Protein AF-A0A6B9SPP2-F1 (afdb_monomer_lite)

Organism: NCBI:txid118358

Structure (mmCIF, N/CA/C/O backbone):
data_AF-A0A6B9SPP2-F1
#
_entry.id   AF-A0A6B9SPP2-F1
#
loop_
_atom_site.group_PDB
_atom_site.id
_atom_site.type_symbol
_atom_site.label_atom_id
_atom_site.label_alt_id
_atom_site.label_comp_id
_atom_site.label_asym_id
_atom_site.label_entity_id
_atom_site.label_seq_id
_atom_site.pdbx_PDB_ins_code
_atom_site.Cartn_x
_atom_site.Cartn_y
_atom_site.Cartn_z
_atom_site.occupancy
_atom_site.B_iso_or_equiv
_atom_site.auth_seq_id
_atom_site.auth_comp_id
_atom_site.auth_asym_id
_atom_site.auth_atom_id
_atom_site.pdbx_PDB_model_num
ATOM 1 N N . ILE A 1 1 ? 3.562 9.374 -5.742 1.00 72.81 1 ILE A N 1
ATOM 2 C CA . ILE A 1 1 ? 2.310 8.660 -6.111 1.00 72.81 1 ILE A CA 1
ATOM 3 C C . ILE A 1 1 ? 1.392 8.677 -4.893 1.00 72.81 1 ILE A C 1
ATOM 5 O O . ILE A 1 1 ? 1.889 8.433 -3.802 1.00 72.81 1 ILE A O 1
ATOM 9 N N . LEU A 1 2 ? 0.107 9.015 -5.026 1.00 77.94 2 LEU A N 1
ATOM 10 C CA . LEU A 1 2 ? -0.842 8.950 -3.905 1.00 77.94 2 LEU A CA 1
ATOM 11 C C . LEU A 1 2 ? -1.766 7.735 -4.091 1.00 77.94 2 LEU A C 1
ATOM 13 O O . LEU A 1 2 ? -2.675 7.808 -4.919 1.00 77.94 2 LEU A O 1
ATOM 17 N N . PRO A 1 3 ? -1.536 6.613 -3.386 1.00 77.31 3 PRO A N 1
ATOM 18 C CA . PRO A 1 3 ? -2.405 5.447 -3.491 1.00 77.31 3 PRO A CA 1
ATOM 19 C C . PRO A 1 3 ? -3.708 5.662 -2.709 1.00 77.31 3 PRO A C 1
ATOM 21 O O . PRO A 1 3 ? -3.701 5.844 -1.494 1.00 77.31 3 PRO A O 1
ATOM 24 N N . LEU A 1 4 ? -4.849 5.621 -3.404 1.00 83.44 4 LEU A N 1
ATOM 25 C CA . LEU A 1 4 ? -6.180 5.694 -2.790 1.00 83.44 4 LEU A CA 1
ATOM 26 C C . LEU A 1 4 ? -6.614 4.300 -2.311 1.00 83.44 4 LEU A C 1
ATOM 28 O O . LEU A 1 4 ? -7.470 3.659 -2.920 1.00 83.44 4 LEU A O 1
ATOM 32 N N . LEU A 1 5 ? -6.006 3.827 -1.218 1.00 79.69 5 LEU A N 1
ATOM 33 C CA . LEU A 1 5 ? -6.230 2.481 -0.665 1.00 79.69 5 LEU A CA 1
ATOM 34 C C . LEU A 1 5 ? -7.686 2.232 -0.217 1.00 79.69 5 LEU A C 1
ATOM 36 O O . LEU A 1 5 ? -8.138 1.092 -0.187 1.00 79.69 5 LEU A O 1
ATOM 40 N N . SER A 1 6 ? -8.461 3.293 0.025 1.00 79.56 6 SER A N 1
ATOM 41 C CA . SER A 1 6 ? -9.904 3.221 0.295 1.00 79.56 6 SER A CA 1
ATOM 42 C C . SER A 1 6 ? -10.761 2.861 -0.927 1.00 79.56 6 SER A C 1
ATOM 44 O O . SER A 1 6 ? -11.950 2.589 -0.779 1.00 79.56 6 SER A O 1
ATOM 46 N N . GLN A 1 7 ? -10.183 2.863 -2.132 1.00 85.69 7 GLN A N 1
ATOM 47 C CA . GLN A 1 7 ? -10.873 2.551 -3.389 1.00 85.69 7 GLN A CA 1
ATOM 48 C C . GLN A 1 7 ? -10.443 1.20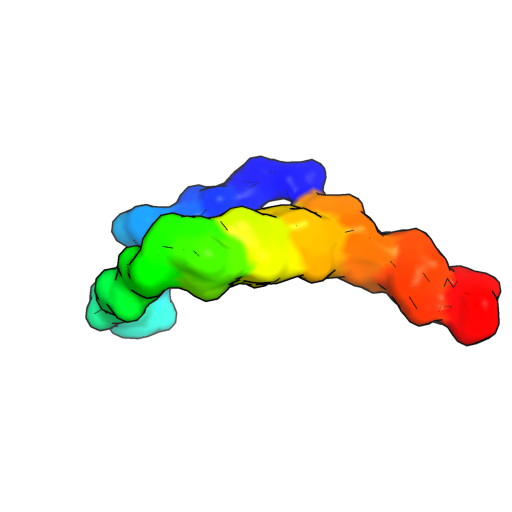2 -3.989 1.00 85.69 7 GLN A C 1
ATOM 50 O O . GLN A 1 7 ? -10.743 0.919 -5.153 1.00 85.69 7 GLN A O 1
ATOM 55 N N . VAL A 1 8 ? -9.736 0.366 -3.220 1.00 86.50 8 VAL A N 1
ATOM 56 C CA . VAL A 1 8 ? -9.291 -0.958 -3.672 1.00 86.50 8 VAL A CA 1
ATOM 57 C C . VAL A 1 8 ? -10.498 -1.859 -3.946 1.00 86.50 8 VAL A C 1
ATOM 59 O O . VAL A 1 8 ? -11.513 -1.818 -3.247 1.00 86.50 8 VAL A O 1
ATOM 62 N N . LYS A 1 9 ? -10.395 -2.656 -5.015 1.00 84.81 9 LYS A N 1
ATOM 63 C CA . LYS A 1 9 ? -11.389 -3.659 -5.398 1.00 84.81 9 LYS A CA 1
ATOM 64 C C . LYS A 1 9 ? -10.734 -5.043 -5.412 1.00 84.81 9 LYS A C 1
ATOM 66 O O . LYS A 1 9 ? -9.757 -5.209 -6.143 1.00 84.81 9 LYS A O 1
ATOM 71 N N . PRO A 1 10 ? -11.279 -6.031 -4.679 1.00 86.44 10 PRO A N 1
ATOM 72 C CA . PRO A 1 10 ? -12.454 -5.949 -3.796 1.00 86.44 10 PRO A CA 1
ATOM 73 C C . PRO A 1 10 ? -12.225 -5.034 -2.572 1.00 86.44 10 PRO A C 1
ATOM 75 O O . PRO A 1 10 ? -11.071 -4.782 -2.235 1.00 86.44 10 PRO A O 1
ATOM 78 N N . PRO A 1 11 ? -13.292 -4.529 -1.916 1.00 85.06 11 PRO A N 1
ATOM 79 C CA . PRO A 1 11 ? -13.150 -3.710 -0.716 1.00 85.06 11 PRO A CA 1
ATOM 80 C C . PRO A 1 11 ? -12.408 -4.488 0.369 1.00 85.06 11 PRO A C 1
ATOM 82 O O . PRO A 1 11 ? -12.826 -5.584 0.746 1.00 85.06 11 PRO A O 1
ATOM 85 N N . CYS A 1 12 ? -11.324 -3.916 0.873 1.00 82.31 12 CYS A N 1
ATOM 86 C CA . CYS A 1 12 ? -10.523 -4.484 1.946 1.00 82.31 12 CYS A CA 1
ATOM 87 C C . CYS A 1 12 ? -10.247 -3.407 2.993 1.00 82.31 12 CYS A C 1
ATOM 89 O O . CYS A 1 12 ? -10.004 -2.245 2.665 1.00 82.31 12 CYS A O 1
ATOM 91 N N . SER A 1 13 ? -10.321 -3.795 4.260 1.00 87.56 13 SER A N 1
ATOM 92 C CA . SER A 1 13 ? -9.929 -2.939 5.373 1.00 87.56 13 SER A CA 1
ATOM 93 C C . SER A 1 13 ? -8.472 -3.214 5.706 1.00 87.56 13 SER A C 1
ATOM 95 O O . SER A 1 13 ? -8.069 -4.371 5.772 1.00 87.56 13 SER A O 1
ATOM 97 N N . PHE A 1 14 ? -7.716 -2.148 5.923 1.00 87.44 14 PHE 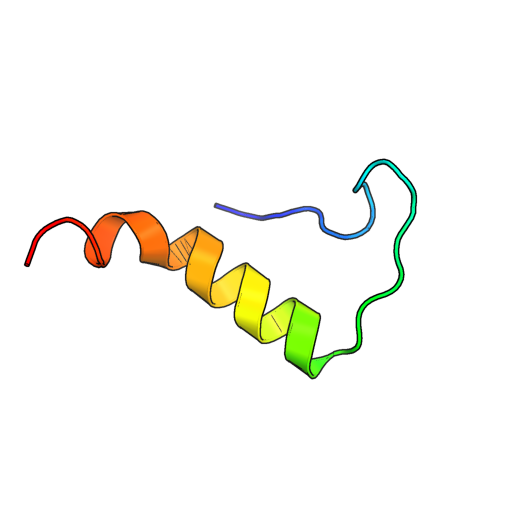A N 1
ATOM 98 C CA . PHE A 1 14 ? -6.328 -2.199 6.359 1.00 87.44 14 PHE A CA 1
ATOM 99 C C . PHE A 1 14 ? -6.225 -1.570 7.741 1.00 87.44 14 PHE A C 1
ATOM 101 O O . PHE A 1 14 ? -6.996 -0.655 8.061 1.00 87.44 14 PHE A O 1
ATOM 108 N N . THR A 1 15 ? -5.271 -2.022 8.550 1.00 92.50 15 THR A N 1
ATOM 109 C CA . THR A 1 15 ? -4.892 -1.260 9.742 1.00 92.50 15 THR A CA 1
ATOM 110 C C . THR A 1 15 ? -4.141 0.011 9.341 1.00 92.50 15 THR A C 1
ATOM 112 O O . THR A 1 15 ? -3.726 0.201 8.188 1.00 92.50 15 THR A O 1
ATOM 115 N N . THR A 1 16 ? -3.971 0.919 10.299 1.00 88.88 16 THR A N 1
ATOM 116 C CA . THR A 1 16 ? -3.187 2.137 10.083 1.00 88.88 16 THR A CA 1
ATOM 117 C C . THR A 1 16 ? -1.744 1.791 9.710 1.00 88.88 16 THR A C 1
ATOM 119 O O . THR A 1 16 ? -1.224 2.357 8.749 1.00 88.88 16 THR A O 1
ATOM 122 N N . GLU A 1 17 ? -1.132 0.801 10.376 1.00 90.56 17 GLU A N 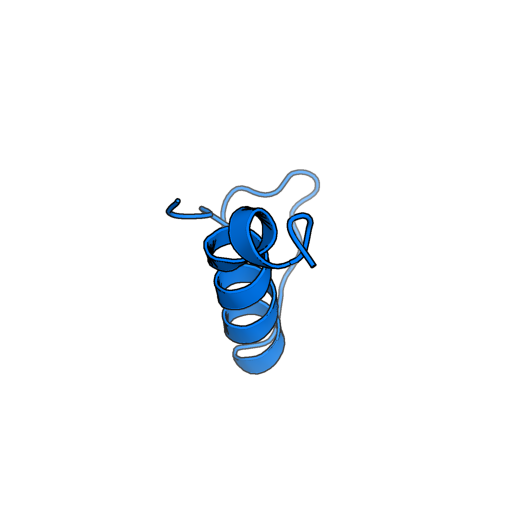1
ATOM 123 C CA . GLU A 1 17 ? 0.249 0.392 10.082 1.00 90.56 17 GLU A CA 1
ATOM 124 C C . GLU A 1 17 ? 0.393 -0.178 8.662 1.00 90.56 17 GLU A C 1
ATOM 126 O O . GLU A 1 17 ? 1.345 0.146 7.949 1.00 90.56 17 GLU A O 1
ATOM 131 N N . GLU A 1 18 ? -0.567 -0.991 8.211 1.00 89.25 18 GLU A N 1
ATOM 132 C CA . GLU A 1 18 ? -0.566 -1.555 6.855 1.00 89.25 18 GLU A CA 1
ATOM 133 C C . GLU A 1 18 ? -0.723 -0.470 5.784 1.00 89.25 18 GLU A C 1
ATOM 135 O O . GLU A 1 18 ? -0.044 -0.498 4.754 1.00 89.25 18 GLU A O 1
ATOM 140 N N . THR A 1 19 ? -1.587 0.516 6.036 1.00 89.31 19 THR A N 1
ATOM 141 C CA . THR A 1 19 ? -1.820 1.647 5.126 1.00 89.31 19 THR A CA 1
ATOM 142 C C . THR A 1 19 ? -0.548 2.474 4.947 1.00 89.31 19 THR A C 1
ATOM 144 O O . THR A 1 19 ? -0.186 2.822 3.817 1.00 89.31 19 THR A O 1
ATOM 147 N N . GLU A 1 20 ? 0.152 2.768 6.043 1.00 89.25 20 GLU A N 1
ATOM 148 C CA . GLU A 1 20 ? 1.413 3.512 6.030 1.00 89.25 20 GLU A C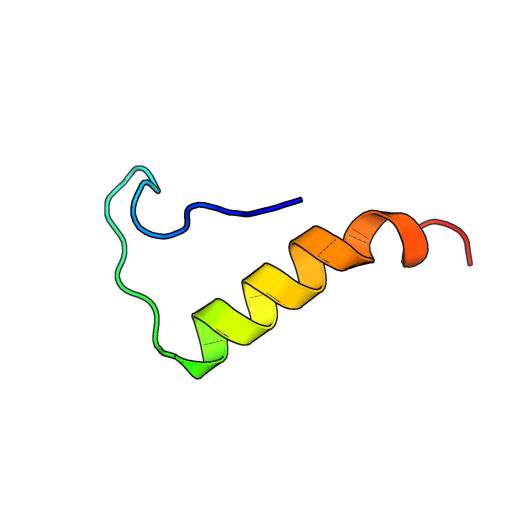A 1
ATOM 149 C C . GLU A 1 20 ? 2.522 2.734 5.315 1.00 89.25 20 GLU A C 1
ATOM 151 O O . GLU A 1 20 ? 3.187 3.283 4.431 1.00 89.25 20 GLU A O 1
ATOM 156 N N . TYR A 1 21 ? 2.668 1.441 5.623 1.00 90.19 21 TYR A N 1
ATOM 157 C CA . TYR A 1 21 ? 3.647 0.563 4.980 1.00 90.19 21 TYR A CA 1
ATOM 158 C C . TYR A 1 21 ? 3.436 0.471 3.462 1.00 90.19 21 TYR A C 1
ATOM 160 O O . TYR A 1 21 ? 4.368 0.690 2.682 1.00 90.19 21 TYR A O 1
ATOM 168 N N . LEU A 1 22 ? 2.203 0.198 3.022 1.00 88.06 22 LEU A N 1
ATOM 169 C CA . LEU A 1 22 ? 1.865 0.094 1.600 1.00 88.06 22 LEU A CA 1
ATOM 170 C C . LEU A 1 22 ? 2.050 1.429 0.878 1.00 88.06 22 LEU A C 1
ATOM 172 O O . LEU A 1 22 ? 2.569 1.459 -0.238 1.00 88.06 22 LEU A O 1
ATOM 176 N N . THR A 1 23 ? 1.672 2.538 1.517 1.00 88.12 23 THR A N 1
ATOM 177 C CA . THR A 1 23 ? 1.853 3.878 0.946 1.00 88.12 23 THR A CA 1
ATOM 178 C C . THR A 1 23 ? 3.329 4.194 0.747 1.00 88.12 23 THR A C 1
ATOM 180 O O . THR A 1 23 ? 3.713 4.621 -0.344 1.00 88.12 23 THR A O 1
ATOM 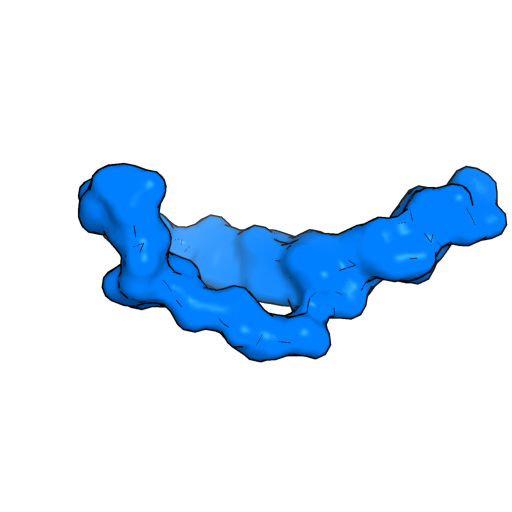183 N N . ASN A 1 24 ? 4.162 3.925 1.756 1.00 89.06 24 ASN A N 1
ATOM 184 C CA . ASN A 1 24 ? 5.604 4.136 1.686 1.00 89.06 24 ASN A CA 1
ATOM 185 C C . ASN A 1 24 ? 6.235 3.300 0.562 1.00 89.06 24 ASN A C 1
ATOM 187 O O . ASN A 1 24 ? 6.948 3.835 -0.286 1.00 89.06 24 ASN A O 1
ATOM 191 N N . ARG A 1 25 ? 5.892 2.010 0.483 1.00 86.38 25 ARG A N 1
ATOM 192 C CA . ARG A 1 25 ? 6.415 1.104 -0.544 1.00 86.38 25 ARG A CA 1
ATOM 193 C C . ARG A 1 25 ? 5.976 1.491 -1.958 1.00 86.38 25 ARG A C 1
ATOM 195 O O . ARG A 1 25 ? 6.789 1.470 -2.873 1.00 86.38 25 ARG A O 1
ATOM 202 N N . ILE A 1 26 ? 4.722 1.902 -2.159 1.00 86.94 26 ILE A N 1
ATOM 203 C CA . ILE A 1 26 ? 4.233 2.371 -3.471 1.00 86.94 26 ILE A CA 1
ATOM 204 C C . ILE A 1 26 ? 4.923 3.678 -3.887 1.00 86.94 26 ILE A C 1
ATOM 206 O O . ILE A 1 26 ? 5.188 3.895 -5.069 1.00 86.94 26 ILE A O 1
ATOM 210 N N . GLN A 1 27 ? 5.208 4.565 -2.934 1.00 84.88 27 GLN A N 1
ATOM 211 C CA . GLN A 1 27 ? 5.887 5.832 -3.203 1.00 84.88 27 GLN A CA 1
ATOM 212 C C . GLN A 1 27 ? 7.378 5.655 -3.497 1.00 84.88 27 GLN A C 1
ATOM 214 O O . GLN A 1 27 ? 7.898 6.360 -4.361 1.00 84.88 27 GLN A O 1
ATOM 219 N N . ASN A 1 28 ? 8.028 4.706 -2.823 1.00 85.38 28 ASN A N 1
ATOM 220 C CA . ASN A 1 28 ? 9.472 4.478 -2.894 1.00 85.38 28 ASN A CA 1
ATOM 221 C C . ASN A 1 28 ? 9.872 3.288 -3.781 1.00 85.38 28 ASN A C 1
ATOM 223 O O . ASN A 1 28 ? 11.058 3.079 -4.018 1.00 85.38 28 ASN A O 1
ATOM 227 N N . GLY A 1 29 ? 8.909 2.544 -4.331 1.00 78.44 29 GLY A N 1
ATOM 228 C CA . GLY A 1 29 ? 9.166 1.362 -5.160 1.00 78.44 29 GLY A CA 1
ATOM 229 C C . GLY A 1 29 ? 9.944 1.648 -6.449 1.00 78.44 29 GLY A C 1
ATOM 230 O O . GLY A 1 29 ? 10.488 0.728 -7.041 1.00 78.44 29 GLY A O 1
ATOM 231 N N . GLY A 1 30 ? 10.037 2.911 -6.881 1.00 69.19 30 GLY A N 1
ATOM 232 C CA . GLY A 1 30 ? 10.907 3.315 -7.992 1.00 69.19 30 GLY A CA 1
ATOM 233 C C . GLY A 1 30 ? 12.392 3.413 -7.620 1.00 69.19 30 GLY A C 1
ATOM 234 O O . GLY A 1 30 ? 13.240 3.245 -8.488 1.00 69.19 30 GLY A O 1
ATOM 235 N N . THR A 1 31 ? 12.709 3.658 -6.347 1.00 64.44 31 THR A N 1
ATOM 236 C CA . THR A 1 31 ? 14.087 3.757 -5.838 1.00 64.44 31 THR A CA 1
ATOM 237 C C . THR A 1 31 ? 14.649 2.379 -5.473 1.00 64.44 31 THR A C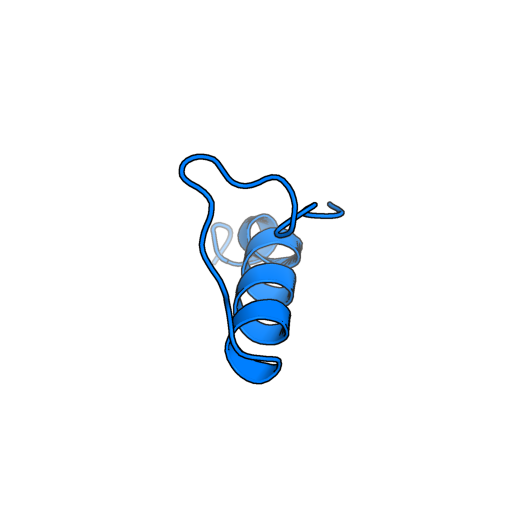 1
ATOM 239 O O . THR A 1 31 ? 15.846 2.164 -5.599 1.00 64.44 31 THR A O 1
ATOM 242 N N . GLU A 1 32 ? 13.790 1.425 -5.092 1.00 59.50 32 GLU A N 1
ATOM 243 C CA . GLU A 1 32 ? 14.177 0.050 -4.711 1.00 59.50 32 GLU A CA 1
ATOM 244 C C . GLU A 1 32 ? 14.705 -0.797 -5.891 1.00 59.50 32 GLU A C 1
ATOM 246 O O . GLU A 1 32 ? 15.379 -1.793 -5.677 1.00 59.50 32 GLU A O 1
ATOM 251 N N . VAL A 1 33 ? 14.419 -0.421 -7.144 1.00 59.91 33 VAL A N 1
ATOM 252 C CA . VAL A 1 33 ? 14.778 -1.211 -8.347 1.00 59.91 33 VAL A CA 1
ATOM 253 C C . VAL A 1 33 ? 16.133 -0.798 -8.948 1.00 59.91 33 VAL A C 1
ATOM 255 O O . VAL A 1 33 ? 16.607 -1.420 -9.896 1.00 59.91 33 VAL A O 1
ATOM 258 N N . VAL A 1 34 ? 16.742 0.280 -8.447 1.00 62.22 34 VAL A N 1
ATOM 259 C CA . VAL A 1 34 ? 17.936 0.899 -9.054 1.00 62.22 34 VAL A CA 1
ATOM 260 C C . VAL A 1 34 ? 19.248 0.438 -8.400 1.00 62.22 34 VAL A C 1
ATOM 262 O O . VAL A 1 34 ? 20.305 0.653 -8.992 1.00 62.22 34 VAL A O 1
ATOM 265 N N . GLU A 1 35 ? 19.200 -0.216 -7.235 1.00 52.22 35 GLU A N 1
ATOM 266 C CA . GLU A 1 35 ? 20.378 -0.838 -6.598 1.00 52.22 35 GLU A CA 1
ATOM 267 C C . GLU A 1 35 ? 20.602 -2.295 -7.025 1.00 52.22 35 GLU A C 1
ATOM 269 O O . GLU A 1 35 ? 19.612 -3.052 -7.158 1.00 52.22 35 GLU A O 1
#

InterPro domains:
  IPR015955 Lactate dehydrogenase/glycoside hydrolase, family 4, C-terminal [G3DSA:3.90.110.10] (1-35)
  IPR015955 Lactate dehydrogenase/glycoside hydrolase, family 4, C-terminal [SSF56327] (1-35)
  IPR022383 Lactate/malate dehydrogenase, C-terminal [PF02866] (1-35)

Secondary structure (DSSP, 8-state):
----GGG-SS-----HHHHHHHHHHHHHTTTTT--

Sequence (35 aa):
ILPLLSQVKPPCSFTTEETEYLTNRIQNGGTEVVE

pLDDT: mean 81.18, std 10.21, range [52.22, 92.5]

Radius of gyration: 11.15 Å; chains: 1; bounding box: 34×15×19 Å

Foldseek 3Di:
DADPLCPDPPGDDDDPVRVVVVRVCVVCVVVVVPD